Protein AF-A0A2T2WV44-F1 (afdb_monomer)

Mean predicted aligned error: 11.01 Å

InterPro domains:
  IPR012932 Vitamin K epoxide reductase [PF07884] (19-134)
  IPR012932 Vitamin K epoxide reductase [SM00756] (9-141)
  IPR038354 VKOR domain superfamily [G3DSA:1.20.1440.130] (3-146)

pLDDT: mean 72.86, std 13.15, range [37.91, 89.88]

Radius of gyration: 19.23 Å; Cα contacts (8 Å, |Δi|>4): 131; chains: 1; bounding box: 50×36×60 Å

Sequence (157 aa):
MARRDGGDARMKHRRRIQIGALVIATMIGLYLASMGGDHQVVGCPVSGLINCESVLSGPGSVTMGIPLALWGALWAATGLLLPGLLRRTWRVRIGWMWAVLGVGGLIWAWTHEILDGHVCLWCSVMQTLIIAAAVPSDIWCFRARRDPFGNTHPAGS

Nearest PDB structures (foldseek):
  6wv8-assembly1_A  TM=8.317E-01  e=3.447E-03  Pseudotevenvirus RB43
  6wvb-assembly1_A  TM=7.701E-01  e=4.449E-03  Pseudotevenvirus RB43
  3kp9-assembly1_A  TM=7.436E-01  e=8.154E-02  Synechococcus sp. JA-2-3B'a(2-13)
  2rld-assembly1_B  TM=4.601E-01  e=8.470E+00  Bacteroides thetaiotaomicron VPI-5482

Organism: NCBI:txid453960

Secondary structure (DSSP, 8-state):
-TTSHHHHHHHHHHHHHHHHHHHHHHHHHHHHHHHTTS----SS--SSSB-HHHHHHSTTSEETTEEHHHHHHHHHHHHHHHHHHS-HHHHHHHHHHHHHHHHHHHHHHHHHHHHHT-B-HHHHHHHHHHHHHHHHHHHHHHHHHH-TT--------

Solvent-accessible surface area (backbone atoms only — not comparable to full-atom values): 8893 Å² total; per-residue (Å²): 131,87,74,59,64,67,54,53,55,51,51,55,50,50,52,52,51,38,52,50,38,31,53,51,35,25,51,52,13,51,52,49,46,69,42,64,80,46,96,62,82,61,97,57,61,80,69,74,61,40,19,42,64,62,50,52,72,32,84,69,22,47,54,94,88,37,45,46,40,41,55,52,14,51,54,28,49,46,65,68,45,48,81,77,73,53,57,80,85,52,42,59,61,51,51,47,54,50,40,52,52,52,54,51,50,47,54,52,52,52,53,38,35,62,72,71,66,31,41,33,69,69,56,53,52,44,51,51,36,49,50,66,45,36,56,60,52,48,55,53,46,53,52,62,61,73,46,84,79,69,69,91,70,77,95,79,134

Structure (mmCIF, N/CA/C/O backbone):
data_AF-A0A2T2WV44-F1
#
_entry.id   AF-A0A2T2WV44-F1
#
loop_
_atom_site.group_PDB
_atom_site.id
_atom_site.type_symbol
_atom_site.label_atom_id
_atom_site.label_alt_id
_atom_site.label_comp_id
_atom_site.label_asym_id
_atom_site.label_entity_id
_atom_site.label_seq_id
_atom_site.pdbx_PDB_ins_code
_atom_site.Cartn_x
_atom_site.Cartn_y
_atom_site.Cartn_z
_atom_site.occupancy
_atom_site.B_iso_or_equiv
_atom_site.auth_seq_id
_atom_site.auth_comp_id
_atom_site.auth_asym_id
_atom_site.auth_atom_id
_atom_site.pdbx_PDB_model_num
ATOM 1 N N . MET A 1 1 ? -34.216 11.957 18.959 1.00 52.06 1 MET A N 1
ATOM 2 C CA . MET A 1 1 ? -33.419 10.719 19.142 1.00 52.06 1 MET A CA 1
ATOM 3 C C . MET A 1 1 ? -33.093 9.951 17.844 1.00 52.06 1 MET A C 1
ATOM 5 O O . MET A 1 1 ? -32.244 9.081 17.902 1.00 52.06 1 MET A O 1
ATOM 9 N N . ALA A 1 2 ? -33.599 10.319 16.655 1.00 51.84 2 ALA A N 1
ATOM 10 C CA . ALA A 1 2 ? -33.422 9.541 15.408 1.00 51.84 2 ALA A CA 1
ATOM 11 C C . ALA A 1 2 ? -32.133 9.789 14.567 1.00 51.84 2 ALA A C 1
ATOM 13 O O . ALA A 1 2 ? -32.038 9.310 13.443 1.00 51.84 2 ALA A O 1
ATOM 14 N N . ARG A 1 3 ? -31.133 10.549 15.053 1.00 55.53 3 ARG A N 1
ATOM 15 C CA . ARG A 1 3 ? -29.892 10.853 14.287 1.00 55.53 3 ARG A CA 1
ATOM 16 C C . ARG A 1 3 ? -28.660 10.017 14.670 1.00 55.53 3 ARG A C 1
ATOM 18 O O . ARG A 1 3 ? -27.652 10.115 13.975 1.00 55.53 3 ARG A O 1
ATOM 25 N N . ARG A 1 4 ? -28.699 9.228 15.753 1.00 56.88 4 ARG A N 1
ATOM 26 C CA . ARG A 1 4 ? -27.527 8.455 16.221 1.00 56.88 4 ARG A CA 1
ATOM 27 C C . ARG A 1 4 ? -27.329 7.135 15.462 1.00 56.88 4 ARG A C 1
ATOM 29 O O . ARG A 1 4 ? -26.187 6.807 15.153 1.00 56.88 4 ARG A O 1
ATOM 36 N N . ASP A 1 5 ? -28.404 6.458 15.060 1.00 55.41 5 ASP A N 1
ATOM 37 C CA . ASP A 1 5 ? -28.315 5.102 14.486 1.00 55.41 5 ASP A CA 1
ATOM 38 C C . ASP A 1 5 ? -27.688 5.065 13.082 1.00 55.41 5 ASP A C 1
ATOM 40 O O . ASP A 1 5 ? -26.903 4.172 12.759 1.00 55.41 5 ASP A O 1
ATOM 44 N N . GLY A 1 6 ? -27.938 6.089 12.258 1.00 57.84 6 GLY A N 1
ATOM 45 C CA . GLY A 1 6 ? -27.326 6.195 10.927 1.00 57.84 6 GLY A CA 1
ATOM 46 C C . GLY A 1 6 ? -25.808 6.424 10.963 1.00 57.84 6 GLY A C 1
ATOM 47 O O . GLY A 1 6 ? -25.089 6.005 10.053 1.00 57.84 6 GLY A O 1
ATOM 48 N N . GLY A 1 7 ? -25.297 7.060 12.023 1.00 58.69 7 GLY A N 1
ATOM 49 C CA . GLY A 1 7 ? -23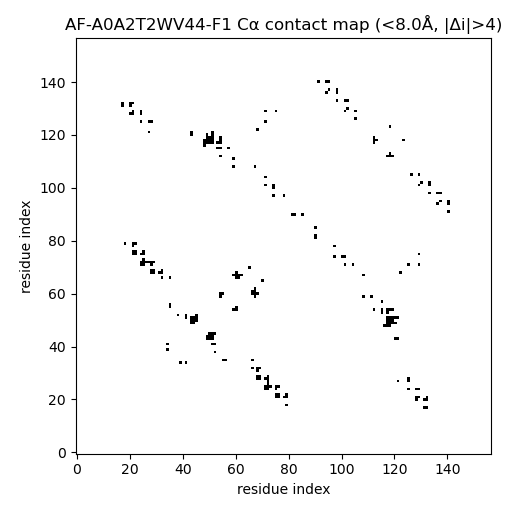.864 7.315 12.194 1.00 58.69 7 GLY A CA 1
ATOM 50 C C . GLY A 1 7 ? -23.077 6.053 12.544 1.00 58.69 7 GLY A C 1
ATOM 51 O O . GLY A 1 7 ? -21.981 5.841 12.018 1.00 58.69 7 GLY A O 1
ATOM 52 N N . ASP A 1 8 ? -23.657 5.192 13.378 1.00 60.88 8 ASP A N 1
ATOM 53 C CA . ASP A 1 8 ? -22.986 3.997 13.890 1.00 60.88 8 ASP A CA 1
ATOM 54 C C . ASP A 1 8 ? -22.917 2.882 12.828 1.00 60.88 8 ASP A C 1
ATOM 56 O O . ASP A 1 8 ? -21.867 2.270 12.602 1.00 60.88 8 ASP A O 1
ATOM 60 N N . ALA A 1 9 ? -23.991 2.711 12.047 1.00 62.84 9 ALA A N 1
ATOM 61 C CA . ALA A 1 9 ? -24.001 1.815 10.889 1.00 62.84 9 ALA A CA 1
ATOM 62 C C . ALA A 1 9 ? -22.971 2.235 9.822 1.00 62.84 9 ALA A C 1
ATOM 64 O O . ALA A 1 9 ? -22.239 1.391 9.293 1.00 62.84 9 ALA A O 1
ATOM 65 N N . ARG A 1 10 ? -22.845 3.543 9.552 1.00 66.56 10 ARG A N 1
ATOM 66 C CA . ARG A 1 10 ? -21.868 4.093 8.597 1.00 66.56 10 ARG A CA 1
ATOM 67 C C . ARG A 1 10 ? -20.428 3.886 9.070 1.00 66.56 10 ARG A C 1
ATOM 69 O O . ARG A 1 10 ? -19.579 3.515 8.263 1.00 66.56 10 ARG A O 1
ATOM 76 N N . MET A 1 11 ? -20.154 4.066 10.365 1.00 64.81 11 MET A N 1
ATOM 77 C CA . MET A 1 11 ? -18.842 3.797 10.976 1.00 64.81 11 MET A CA 1
ATOM 78 C C . MET A 1 11 ? -18.464 2.314 10.884 1.00 64.81 11 MET A C 1
ATOM 80 O O . MET A 1 11 ? -17.358 1.980 10.448 1.00 64.81 11 MET A O 1
ATOM 84 N N . LYS A 1 12 ? -19.394 1.412 11.222 1.00 70.81 12 LYS A N 1
ATOM 85 C CA . LYS A 1 12 ? -19.179 -0.041 11.149 1.00 70.81 12 LYS A CA 1
ATOM 86 C C . LYS A 1 12 ? -18.953 -0.514 9.711 1.00 70.81 12 LYS A C 1
ATOM 88 O O . LYS A 1 12 ? -18.070 -1.338 9.472 1.00 70.81 12 LYS A O 1
ATOM 93 N N . HIS A 1 13 ? -19.702 0.037 8.756 1.00 76.88 13 HIS A N 1
ATOM 94 C CA . HIS A 1 13 ? -19.543 -0.251 7.331 1.00 76.88 13 HIS A CA 1
ATOM 95 C C . HIS A 1 13 ? -18.186 0.237 6.803 1.00 76.88 13 HIS A C 1
ATOM 97 O O . HIS A 1 13 ? -17.459 -0.525 6.168 1.00 76.88 13 HIS A O 1
ATOM 103 N N . ARG A 1 14 ? -17.779 1.462 7.155 1.00 74.44 14 ARG A N 1
ATOM 104 C CA . ARG A 1 14 ? -16.482 2.027 6.750 1.00 74.44 14 ARG A CA 1
ATOM 105 C C . ARG A 1 14 ? -15.304 1.220 7.296 1.00 74.44 14 ARG A C 1
ATOM 107 O O . ARG A 1 14 ? -14.360 0.952 6.562 1.00 74.44 14 ARG A O 1
ATOM 114 N N . ARG A 1 15 ? -15.397 0.755 8.546 1.00 76.25 15 ARG A N 1
ATOM 115 C CA . ARG A 1 15 ? -14.383 -0.114 9.160 1.00 76.25 15 ARG A CA 1
ATOM 116 C C . ARG A 1 15 ? -14.273 -1.46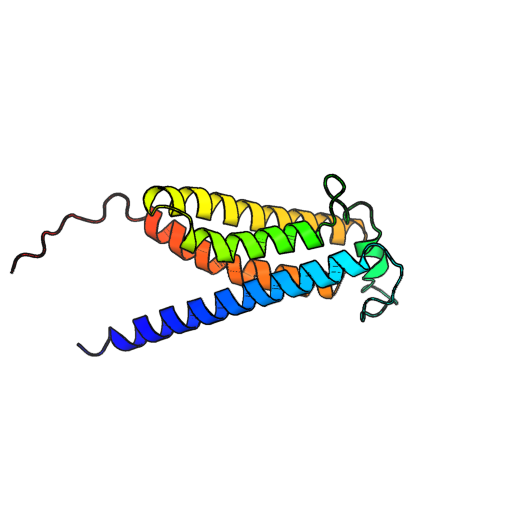9 8.455 1.00 76.25 15 ARG A C 1
ATOM 118 O O . ARG A 1 15 ? -13.167 -1.963 8.276 1.00 76.25 15 ARG A O 1
ATOM 125 N N . ARG A 1 16 ? -15.397 -2.063 8.034 1.00 81.25 16 ARG A N 1
ATOM 126 C CA . ARG A 1 16 ? -15.396 -3.311 7.247 1.00 81.25 16 ARG A CA 1
ATOM 127 C C . ARG A 1 16 ? -14.727 -3.121 5.887 1.00 81.25 16 ARG A C 1
ATOM 129 O O . ARG A 1 16 ? -13.897 -3.943 5.523 1.00 81.25 16 ARG A O 1
ATOM 136 N N . ILE A 1 17 ? -15.035 -2.024 5.191 1.00 82.62 17 ILE A N 1
ATOM 137 C CA . ILE A 1 17 ? -14.393 -1.686 3.912 1.00 82.62 17 ILE A CA 1
ATOM 138 C C . ILE A 1 17 ? -12.884 -1.511 4.095 1.00 82.62 17 ILE A C 1
ATOM 140 O O . ILE A 1 17 ? -12.118 -2.074 3.324 1.00 82.62 17 ILE A O 1
ATOM 144 N N . GLN A 1 18 ? -12.444 -0.792 5.133 1.00 81.56 18 GLN A N 1
ATOM 145 C CA . GLN A 1 18 ? -11.013 -0.618 5.402 1.00 81.56 18 GLN A CA 1
ATOM 146 C C . GLN A 1 18 ? -10.298 -1.942 5.676 1.00 81.56 18 GLN A C 1
ATOM 148 O O . GLN A 1 18 ? -9.227 -2.174 5.128 1.00 81.56 18 GLN A O 1
ATOM 153 N N . ILE A 1 19 ? -10.883 -2.816 6.502 1.00 82.75 19 ILE A N 1
ATOM 154 C CA . ILE A 1 19 ? -10.308 -4.142 6.769 1.00 82.75 19 ILE A CA 1
ATOM 155 C C . ILE A 1 19 ? -10.227 -4.946 5.468 1.00 82.75 19 ILE A C 1
ATOM 157 O O . ILE A 1 19 ? -9.187 -5.532 5.191 1.00 82.75 19 ILE A O 1
ATOM 161 N N . GLY A 1 20 ? -11.284 -4.925 4.651 1.00 85.88 20 GLY A N 1
ATOM 162 C CA . GLY A 1 20 ? -11.284 -5.567 3.337 1.00 85.88 20 GLY A CA 1
ATOM 163 C C . GLY A 1 20 ? -10.167 -5.042 2.432 1.00 85.88 20 GLY A C 1
ATOM 164 O O . GLY A 1 20 ? -9.416 -5.835 1.877 1.00 85.88 20 GLY A O 1
ATOM 165 N N . ALA A 1 21 ? -9.998 -3.721 2.345 1.00 85.25 21 ALA A N 1
ATOM 166 C CA . ALA A 1 21 ? -8.944 -3.095 1.548 1.00 85.25 21 ALA A CA 1
ATOM 167 C C . ALA A 1 21 ? -7.536 -3.491 2.019 1.00 85.25 21 ALA A C 1
ATOM 169 O O . ALA A 1 21 ? -6.687 -3.804 1.189 1.00 85.25 21 ALA A O 1
ATOM 170 N N . LEU A 1 22 ? -7.298 -3.533 3.335 1.00 84.81 22 LEU A N 1
ATOM 171 C CA . LEU A 1 22 ? -6.016 -3.963 3.901 1.00 84.81 22 LEU A CA 1
ATOM 172 C C . LEU A 1 22 ? -5.729 -5.439 3.608 1.00 84.81 22 LEU A C 1
ATOM 174 O O . LEU A 1 22 ? -4.618 -5.768 3.210 1.00 84.81 22 LEU A O 1
ATOM 178 N N . VAL A 1 23 ? -6.725 -6.320 3.747 1.00 87.88 23 VAL A N 1
ATOM 179 C CA . VAL A 1 23 ? -6.573 -7.748 3.419 1.00 87.88 23 VAL A CA 1
ATOM 180 C C . VAL A 1 23 ? -6.237 -7.932 1.940 1.00 87.88 23 VAL A C 1
ATOM 182 O O . VAL A 1 23 ? -5.311 -8.671 1.612 1.00 87.88 23 VAL A O 1
ATOM 185 N N . ILE A 1 24 ? -6.948 -7.233 1.052 1.00 87.94 24 ILE A N 1
ATOM 186 C CA . ILE A 1 24 ? -6.687 -7.284 -0.391 1.00 87.94 24 ILE A CA 1
ATOM 187 C C . ILE A 1 24 ? -5.280 -6.756 -0.698 1.00 87.94 24 ILE A C 1
ATOM 189 O O . ILE A 1 24 ? -4.547 -7.403 -1.439 1.00 87.94 24 ILE A O 1
ATOM 193 N N . ALA A 1 25 ? -4.869 -5.637 -0.094 1.00 85.50 25 ALA A N 1
ATOM 194 C CA . ALA A 1 25 ? -3.529 -5.084 -0.281 1.00 85.50 25 ALA A CA 1
ATOM 195 C C . ALA A 1 25 ? -2.437 -6.060 0.185 1.00 85.50 25 ALA A C 1
ATOM 197 O O . ALA A 1 25 ? -1.457 -6.279 -0.523 1.00 85.50 25 ALA A O 1
ATOM 198 N N . THR A 1 26 ? -2.617 -6.712 1.336 1.00 85.50 26 THR A N 1
ATOM 199 C CA . THR A 1 26 ? -1.687 -7.746 1.807 1.00 85.50 26 THR A CA 1
ATOM 200 C C . THR A 1 26 ? -1.598 -8.913 0.822 1.00 85.50 26 THR A C 1
ATOM 202 O O . THR A 1 26 ? -0.491 -9.325 0.482 1.00 85.50 26 THR A O 1
ATOM 205 N N . MET A 1 27 ? -2.733 -9.411 0.320 1.00 85.56 27 MET A N 1
ATOM 206 C CA . MET A 1 27 ? -2.761 -10.513 -0.652 1.00 85.56 27 MET A CA 1
ATOM 207 C C . MET A 1 27 ? -2.081 -10.144 -1.975 1.00 85.56 27 MET A C 1
ATOM 209 O O . MET A 1 27 ? -1.264 -10.916 -2.472 1.00 85.56 27 MET A O 1
ATOM 213 N N . ILE A 1 28 ? -2.364 -8.958 -2.524 1.00 82.88 28 ILE A N 1
ATOM 214 C CA . ILE A 1 28 ? -1.734 -8.482 -3.765 1.00 82.88 28 ILE A CA 1
ATOM 215 C C . ILE A 1 28 ? -0.227 -8.295 -3.567 1.00 82.88 28 ILE A C 1
ATOM 217 O O . ILE A 1 28 ? 0.555 -8.711 -4.415 1.00 82.88 28 ILE A O 1
ATOM 221 N N . GLY A 1 29 ? 0.201 -7.707 -2.449 1.00 81.88 29 GLY A N 1
ATOM 222 C CA . GLY A 1 29 ? 1.623 -7.508 -2.176 1.00 81.88 29 GLY A CA 1
ATOM 223 C C . GLY A 1 29 ? 2.391 -8.822 -2.023 1.00 81.88 29 GLY A C 1
ATOM 224 O O . GLY A 1 29 ? 3.481 -8.944 -2.571 1.00 81.88 29 GLY A O 1
ATOM 225 N N . LEU A 1 30 ? 1.805 -9.827 -1.362 1.00 82.31 30 LEU A N 1
ATOM 226 C CA . LEU A 1 30 ? 2.358 -11.188 -1.292 1.00 82.31 30 LEU A CA 1
ATOM 227 C C . LEU A 1 30 ? 2.440 -11.849 -2.674 1.00 82.31 30 LEU A C 1
ATOM 229 O O . LEU A 1 30 ? 3.464 -12.440 -3.009 1.00 82.31 30 LEU A O 1
ATOM 233 N N . TYR A 1 31 ? 1.387 -11.716 -3.483 1.00 81.94 31 TYR A N 1
ATOM 234 C CA . TYR A 1 31 ? 1.359 -12.237 -4.849 1.00 81.94 31 TYR A CA 1
ATOM 235 C C . TYR A 1 31 ? 2.479 -11.630 -5.707 1.00 81.94 31 TYR A C 1
ATOM 237 O O . TYR A 1 31 ? 3.291 -12.357 -6.277 1.00 81.94 31 TYR A O 1
ATOM 245 N N . LEU A 1 32 ? 2.593 -10.300 -5.731 1.00 76.12 32 LEU A N 1
ATOM 246 C CA . LEU A 1 32 ? 3.638 -9.603 -6.488 1.00 76.12 32 LEU A CA 1
ATOM 247 C C . LEU A 1 32 ? 5.042 -9.916 -5.962 1.00 76.12 32 LEU A C 1
ATOM 249 O O . LEU A 1 32 ? 5.971 -10.041 -6.750 1.00 76.12 32 LEU A O 1
ATOM 253 N N . ALA A 1 33 ? 5.200 -10.085 -4.650 1.00 76.44 33 ALA A N 1
ATOM 254 C CA . ALA A 1 33 ? 6.473 -10.472 -4.055 1.00 76.44 33 ALA A CA 1
ATOM 255 C C . ALA A 1 33 ? 6.940 -11.861 -4.495 1.00 76.44 33 ALA A C 1
ATOM 257 O O . ALA A 1 33 ? 8.128 -12.050 -4.732 1.00 76.44 33 ALA A O 1
ATOM 258 N N . SER A 1 34 ? 6.013 -12.817 -4.615 1.00 72.81 34 SER A N 1
ATOM 259 C CA . SER A 1 34 ? 6.332 -14.160 -5.112 1.00 72.81 34 SER A CA 1
ATOM 260 C C . SER A 1 34 ? 6.704 -14.168 -6.596 1.00 72.81 34 SER A C 1
ATOM 262 O O . SER A 1 34 ? 7.516 -14.983 -7.014 1.00 72.81 34 SER A O 1
ATOM 264 N N . MET A 1 35 ? 6.152 -13.229 -7.370 1.00 69.00 35 MET A N 1
ATOM 265 C CA . MET A 1 35 ? 6.380 -13.110 -8.813 1.00 69.00 35 MET A CA 1
ATOM 266 C C . MET A 1 35 ? 7.586 -12.229 -9.157 1.00 69.00 35 MET A C 1
ATOM 268 O O . MET A 1 35 ? 8.134 -12.360 -10.236 1.00 69.00 35 MET A O 1
ATOM 272 N N . GLY A 1 36 ? 8.039 -11.344 -8.265 1.00 59.09 36 GLY A N 1
ATOM 273 C CA . GLY A 1 36 ? 9.169 -10.442 -8.531 1.00 59.09 36 GLY A CA 1
ATOM 274 C C . GLY A 1 36 ? 10.534 -11.128 -8.696 1.00 59.09 36 GLY A C 1
ATOM 275 O O . GLY A 1 36 ? 11.513 -10.438 -8.957 1.00 59.09 36 GLY A O 1
ATOM 276 N N . GLY A 1 37 ? 10.614 -12.452 -8.512 1.00 56.75 37 GLY A N 1
ATOM 277 C CA . GLY A 1 37 ? 11.838 -13.245 -8.684 1.00 56.75 37 GLY A CA 1
ATOM 278 C C . GLY A 1 37 ? 11.900 -14.062 -9.977 1.00 56.75 37 GLY A C 1
ATOM 279 O O . GLY A 1 37 ? 12.996 -14.366 -10.436 1.00 56.75 37 GLY A O 1
ATOM 280 N N . ASP A 1 38 ? 10.755 -14.378 -10.581 1.00 52.53 38 ASP A N 1
ATOM 281 C CA . ASP A 1 38 ? 10.678 -15.134 -11.827 1.00 52.53 38 ASP A CA 1
ATOM 282 C C . ASP A 1 38 ? 9.997 -14.250 -12.871 1.00 52.53 38 ASP A C 1
ATOM 284 O O . ASP A 1 38 ? 8.952 -13.673 -12.596 1.00 52.53 38 ASP A O 1
ATOM 288 N N . HIS A 1 39 ? 10.544 -14.169 -14.087 1.00 52.38 39 HIS A N 1
ATOM 289 C CA . HIS A 1 39 ? 9.984 -13.456 -15.255 1.00 52.38 39 HIS A CA 1
ATOM 290 C C . HIS A 1 39 ? 8.633 -14.035 -15.748 1.00 52.38 39 HIS A C 1
ATOM 292 O O . HIS A 1 39 ? 8.324 -14.066 -16.938 1.00 52.38 39 HIS A O 1
ATOM 298 N N . GLN A 1 40 ? 7.831 -14.580 -14.838 1.00 52.44 40 GLN A N 1
ATOM 299 C CA . GLN A 1 40 ? 6.478 -15.036 -15.057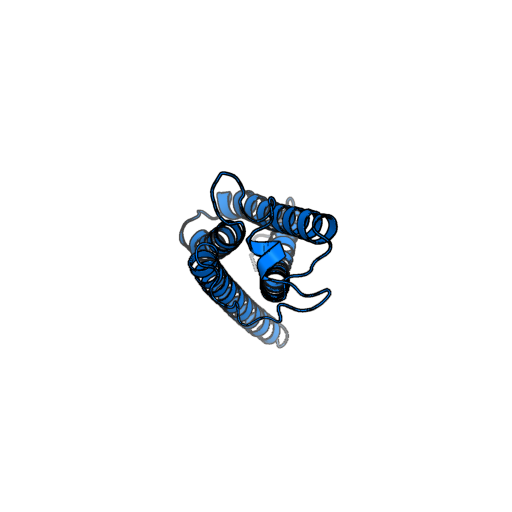 1.00 52.44 40 GLN A CA 1
ATOM 300 C C . GLN A 1 40 ? 5.634 -13.827 -15.429 1.00 52.44 40 GLN A C 1
ATOM 302 O O . GLN A 1 40 ? 5.645 -12.804 -14.744 1.00 52.44 40 GLN A O 1
ATOM 307 N N . VAL A 1 41 ? 4.894 -13.983 -16.524 1.00 52.28 41 VAL A N 1
ATOM 308 C CA . VAL A 1 41 ? 3.974 -13.003 -17.088 1.00 52.28 41 VAL A CA 1
ATOM 309 C C . VAL A 1 41 ? 3.023 -12.534 -15.987 1.00 52.28 41 VAL A C 1
ATOM 311 O O . VAL A 1 41 ? 1.987 -13.145 -15.718 1.00 52.28 41 VAL A O 1
ATOM 314 N N . VAL A 1 42 ? 3.385 -11.444 -15.311 1.00 58.84 42 VAL A N 1
ATOM 315 C CA . VAL A 1 42 ? 2.455 -10.657 -14.509 1.00 58.84 42 VAL A CA 1
ATOM 316 C C . VAL A 1 42 ? 1.279 -10.402 -15.435 1.00 58.84 42 VAL A C 1
ATOM 318 O O . VAL A 1 42 ? 1.503 -9.943 -16.547 1.00 58.84 42 VAL A O 1
ATOM 321 N N . GLY A 1 43 ? 0.057 -10.772 -15.033 1.00 61.28 43 GLY A N 1
ATOM 322 C CA . GLY A 1 43 ? -1.170 -10.632 -15.832 1.00 61.28 43 GLY A CA 1
ATOM 323 C C . GLY A 1 43 ? -1.497 -9.164 -16.123 1.00 61.28 43 GLY A C 1
ATOM 324 O O . GLY A 1 43 ? -2.444 -8.601 -15.586 1.00 61.28 43 GLY A O 1
ATOM 325 N N . CYS A 1 44 ? -0.633 -8.525 -16.891 1.00 67.62 44 CYS A N 1
ATOM 326 C CA . CYS A 1 44 ? -0.478 -7.113 -17.147 1.00 67.62 44 CYS A CA 1
ATOM 327 C C . CYS A 1 44 ? 0.194 -7.020 -18.527 1.00 67.62 44 CYS A C 1
ATOM 329 O O . CYS A 1 44 ? 1.109 -7.792 -18.816 1.00 67.62 44 CYS A O 1
ATOM 331 N N . PRO A 1 45 ? -0.270 -6.129 -19.409 1.00 63.16 45 PRO A N 1
ATOM 332 C CA . PRO A 1 45 ? 0.345 -5.960 -20.717 1.00 63.16 45 PRO A CA 1
ATOM 333 C C . PRO A 1 45 ? 1.821 -5.555 -20.572 1.00 63.16 45 PRO A C 1
ATOM 335 O O . PRO A 1 45 ? 2.168 -4.746 -19.716 1.00 63.16 45 PRO A O 1
ATOM 338 N N . VAL A 1 46 ? 2.676 -6.130 -21.420 1.00 64.25 46 VAL A N 1
ATOM 339 C CA . VAL A 1 46 ? 4.125 -5.846 -21.507 1.00 64.25 46 VAL A CA 1
ATOM 340 C C . VAL A 1 46 ? 4.462 -4.871 -22.643 1.00 64.25 46 VAL A C 1
ATOM 342 O O . VAL A 1 46 ? 5.620 -4.685 -23.002 1.00 64.25 46 VAL A O 1
ATOM 345 N N . SER A 1 47 ? 3.446 -4.262 -23.259 1.00 62.75 47 SER A N 1
ATOM 346 C CA . SER A 1 47 ? 3.594 -3.426 -24.449 1.00 62.75 47 SER A CA 1
ATOM 347 C C . SER A 1 47 ? 3.088 -2.004 -24.204 1.00 62.75 47 SER A C 1
ATOM 349 O O . SER A 1 47 ? 1.900 -1.807 -23.937 1.00 62.75 47 SER A O 1
ATOM 351 N N . GLY A 1 48 ? 3.967 -1.012 -24.377 1.00 71.38 48 GLY A N 1
ATOM 352 C CA . GLY A 1 48 ? 3.646 0.418 -24.302 1.00 71.38 48 GLY A CA 1
ATOM 353 C C . GLY A 1 48 ? 3.979 1.058 -22.950 1.00 71.38 48 GLY A C 1
ATOM 354 O O . GLY A 1 48 ? 4.892 0.624 -22.258 1.00 71.38 48 GLY A O 1
ATOM 355 N N . LEU A 1 49 ? 3.234 2.108 -22.580 1.00 77.56 49 LEU A N 1
ATOM 356 C CA . LEU A 1 49 ? 3.447 2.881 -21.343 1.00 77.56 49 LEU A CA 1
ATOM 357 C C . LEU A 1 49 ? 3.174 2.064 -20.064 1.00 77.56 49 LEU A C 1
ATOM 359 O O . LEU A 1 49 ? 3.681 2.384 -18.990 1.00 77.56 49 LEU A O 1
ATOM 363 N N . ILE A 1 50 ? 2.363 1.009 -20.179 1.00 80.69 50 ILE A N 1
ATOM 364 C CA . ILE A 1 50 ? 2.089 0.065 -19.097 1.00 80.69 50 ILE A CA 1
ATOM 365 C C . ILE A 1 50 ? 3.060 -1.100 -19.266 1.00 80.69 50 ILE A C 1
ATOM 367 O O . ILE A 1 50 ? 2.890 -1.908 -20.175 1.00 80.69 50 ILE A O 1
ATOM 371 N N . ASN A 1 51 ? 4.078 -1.165 -18.410 1.00 77.38 51 ASN A N 1
ATOM 372 C CA . ASN A 1 51 ? 5.043 -2.259 -18.400 1.00 77.38 51 ASN A CA 1
ATOM 373 C C . ASN A 1 51 ? 5.363 -2.645 -16.955 1.00 77.38 51 ASN A C 1
ATOM 375 O O . ASN A 1 51 ? 6.264 -2.104 -16.315 1.00 77.38 51 ASN A O 1
ATOM 379 N N . CYS A 1 52 ? 4.571 -3.584 -16.439 1.00 77.88 52 CYS A N 1
ATOM 380 C CA . CYS A 1 52 ? 4.725 -4.083 -15.081 1.00 77.88 52 CYS A CA 1
ATOM 381 C C . CYS A 1 52 ? 6.085 -4.778 -14.872 1.00 77.88 52 CYS A C 1
ATOM 383 O O . CYS A 1 52 ? 6.633 -4.678 -13.780 1.00 77.88 52 CYS A O 1
ATOM 385 N N . GLU A 1 53 ? 6.638 -5.437 -15.896 1.00 77.06 53 GLU A N 1
ATOM 386 C CA . GLU A 1 53 ? 7.936 -6.117 -15.807 1.00 77.06 53 GLU A CA 1
ATOM 387 C C . GLU A 1 53 ? 9.062 -5.106 -15.585 1.00 77.06 53 GLU A C 1
ATOM 389 O O . GLU A 1 53 ? 9.779 -5.219 -14.598 1.00 77.06 53 GLU A O 1
ATOM 394 N N . SER A 1 54 ? 9.136 -4.054 -16.408 1.00 75.00 54 SER A N 1
ATOM 395 C CA . SER A 1 54 ? 10.170 -3.017 -16.278 1.00 75.00 54 SER A CA 1
ATOM 396 C C . SER A 1 54 ? 10.148 -2.319 -14.915 1.00 75.00 54 SER A C 1
ATOM 398 O O . SER A 1 54 ? 11.204 -1.996 -14.378 1.00 75.00 54 SER A O 1
ATOM 400 N N . VAL A 1 55 ? 8.960 -2.083 -14.347 1.00 77.00 55 VAL A N 1
ATOM 401 C CA . VAL A 1 55 ? 8.811 -1.439 -13.029 1.00 77.00 55 VAL A CA 1
ATOM 402 C C . VAL A 1 55 ? 9.181 -2.401 -11.894 1.00 77.00 55 VAL A C 1
ATOM 404 O O . VAL A 1 55 ? 9.756 -1.977 -10.894 1.00 77.00 55 VAL A O 1
ATOM 407 N N . LEU A 1 56 ? 8.877 -3.698 -12.028 1.00 75.00 56 LEU A N 1
ATOM 408 C CA . LEU A 1 56 ? 9.202 -4.710 -11.014 1.00 75.00 56 LEU A CA 1
ATOM 409 C C . LEU A 1 56 ? 10.655 -5.196 -11.079 1.00 75.00 56 LEU A C 1
ATOM 411 O O . LEU A 1 56 ? 11.162 -5.648 -10.059 1.00 75.00 56 LEU A O 1
ATOM 415 N N . SER A 1 57 ? 11.322 -5.101 -12.228 1.00 74.88 57 SER A N 1
ATOM 416 C CA . SER A 1 57 ? 12.754 -5.394 -12.374 1.00 74.88 57 SER A CA 1
ATOM 417 C C . SER A 1 57 ? 13.633 -4.146 -12.253 1.00 74.88 57 SER A C 1
ATOM 419 O O . SER A 1 57 ? 14.859 -4.247 -12.262 1.00 74.88 57 SER A O 1
ATOM 421 N N . GLY A 1 58 ? 13.023 -2.959 -12.190 1.00 71.38 58 GLY A N 1
ATOM 422 C CA . GLY A 1 58 ? 13.719 -1.680 -12.125 1.00 71.38 58 GLY A CA 1
ATOM 423 C C . GLY A 1 58 ? 14.460 -1.469 -10.799 1.00 71.38 58 GLY A C 1
ATOM 424 O O . GLY A 1 58 ? 14.150 -2.113 -9.794 1.00 71.38 58 GLY A O 1
ATOM 425 N N . PRO A 1 59 ? 15.420 -0.533 -10.739 1.00 70.00 59 PRO A N 1
ATOM 426 C CA . PRO A 1 59 ? 16.218 -0.271 -9.536 1.00 70.00 59 PRO A CA 1
ATOM 427 C C . PRO A 1 59 ? 15.384 0.212 -8.336 1.00 70.00 59 PRO A C 1
ATOM 429 O O . PRO A 1 59 ? 15.814 0.066 -7.194 1.00 70.00 59 PRO A O 1
ATOM 432 N N . GLY A 1 60 ? 14.186 0.758 -8.572 1.00 68.81 60 GLY A N 1
ATOM 433 C CA . GLY A 1 60 ? 13.247 1.169 -7.520 1.00 68.81 60 GLY A CA 1
ATOM 434 C C . GLY A 1 60 ? 12.407 0.041 -6.917 1.00 68.81 60 GLY A C 1
ATOM 435 O O . GLY A 1 60 ? 11.759 0.241 -5.887 1.00 68.81 60 GLY A O 1
ATOM 436 N N . SER A 1 61 ? 12.407 -1.141 -7.538 1.00 71.00 61 SER A N 1
ATOM 437 C CA . SER A 1 61 ? 11.567 -2.274 -7.137 1.00 71.00 61 SER A CA 1
ATOM 438 C C . SER A 1 61 ? 12.022 -2.937 -5.838 1.00 71.00 61 SER A C 1
ATOM 440 O O . SER A 1 61 ? 11.206 -3.546 -5.144 1.00 71.00 61 SER A O 1
ATOM 442 N N . VAL A 1 62 ? 13.299 -2.788 -5.475 1.00 76.31 62 VAL A N 1
ATOM 443 C CA . VAL A 1 62 ? 13.905 -3.392 -4.288 1.00 76.31 62 VAL A CA 1
ATOM 444 C C . VAL A 1 62 ? 14.463 -2.294 -3.394 1.00 76.31 62 VAL A C 1
ATOM 446 O O . VAL A 1 62 ? 15.398 -1.582 -3.746 1.00 76.31 62 VAL A O 1
ATOM 449 N N . THR A 1 63 ? 13.919 -2.180 -2.187 1.00 74.75 63 THR A N 1
ATOM 450 C CA . THR A 1 63 ? 14.400 -1.256 -1.156 1.00 74.75 63 THR A CA 1
ATOM 451 C C . THR A 1 63 ? 14.945 -2.057 0.020 1.00 74.75 63 THR A C 1
ATOM 453 O O . THR A 1 63 ? 14.244 -2.874 0.614 1.00 74.75 63 THR A O 1
ATOM 456 N N . MET A 1 64 ? 16.224 -1.840 0.353 1.00 69.75 64 MET A N 1
ATOM 457 C CA . MET A 1 64 ? 16.956 -2.601 1.383 1.00 69.75 64 MET A CA 1
ATOM 458 C C . MET A 1 64 ? 16.992 -4.123 1.133 1.00 69.75 64 MET A C 1
ATOM 460 O O . MET A 1 64 ? 16.925 -4.912 2.070 1.00 69.75 64 MET A O 1
ATOM 464 N N . GLY A 1 65 ? 17.070 -4.549 -0.132 1.00 68.31 65 GLY A N 1
ATOM 465 C CA . GLY A 1 65 ? 17.060 -5.973 -0.495 1.00 68.31 65 GLY A CA 1
ATOM 466 C C . GLY A 1 65 ? 15.678 -6.634 -0.433 1.00 68.31 65 GLY A C 1
ATOM 467 O O . GLY A 1 65 ? 15.576 -7.836 -0.657 1.00 68.31 65 GLY A O 1
ATOM 468 N N . ILE A 1 66 ? 14.616 -5.868 -0.153 1.00 73.12 66 ILE A N 1
ATOM 469 C CA . ILE A 1 66 ? 13.238 -6.357 -0.072 1.00 73.12 66 ILE A CA 1
ATOM 470 C C . ILE A 1 66 ? 12.396 -5.704 -1.181 1.00 73.12 66 ILE A C 1
ATOM 472 O O . ILE A 1 66 ? 12.421 -4.477 -1.317 1.00 73.12 66 ILE A O 1
ATOM 476 N N . PRO A 1 67 ? 11.613 -6.483 -1.949 1.00 78.25 67 PRO A N 1
ATOM 477 C CA . PRO A 1 67 ? 10.637 -5.951 -2.890 1.00 78.25 67 PRO A CA 1
ATOM 478 C C . PRO A 1 67 ? 9.719 -4.895 -2.263 1.00 78.25 67 PRO A C 1
ATOM 480 O O . PRO A 1 67 ? 9.130 -5.108 -1.200 1.00 78.25 67 PRO A O 1
ATOM 483 N N . LEU A 1 68 ? 9.515 -3.775 -2.952 1.00 79.62 68 LEU A N 1
ATOM 484 C CA . LEU A 1 68 ? 8.629 -2.692 -2.519 1.00 79.62 68 LEU A CA 1
ATOM 485 C C . LEU A 1 68 ? 7.183 -3.189 -2.306 1.00 79.62 68 LEU A C 1
ATOM 487 O O . LEU A 1 68 ? 6.471 -2.720 -1.417 1.00 79.62 68 LEU A O 1
ATOM 491 N N . ALA A 1 69 ? 6.768 -4.214 -3.059 1.00 78.62 69 ALA A N 1
ATOM 492 C CA . ALA A 1 69 ? 5.491 -4.900 -2.869 1.00 78.62 69 ALA A CA 1
ATOM 493 C C . ALA A 1 69 ? 5.356 -5.556 -1.479 1.00 78.62 69 ALA A C 1
ATOM 495 O O . ALA A 1 69 ? 4.283 -5.490 -0.873 1.00 78.62 69 ALA A O 1
ATOM 496 N N . LEU A 1 70 ? 6.440 -6.130 -0.937 1.00 80.69 70 LEU A N 1
ATOM 497 C CA . LEU A 1 70 ? 6.458 -6.661 0.431 1.00 80.69 70 LEU A CA 1
ATOM 498 C C . LEU A 1 70 ? 6.391 -5.543 1.461 1.00 80.69 70 LEU A C 1
ATOM 500 O O . LEU A 1 70 ? 5.683 -5.692 2.453 1.00 80.69 70 LEU A O 1
ATOM 504 N N . TRP A 1 71 ? 7.065 -4.417 1.227 1.00 83.62 71 TRP A N 1
ATOM 505 C CA . TRP A 1 71 ? 6.941 -3.248 2.100 1.00 83.62 71 TRP A CA 1
ATOM 506 C C . TRP A 1 71 ? 5.486 -2.779 2.211 1.00 83.62 71 TRP A C 1
ATOM 508 O O . TRP A 1 71 ? 4.983 -2.584 3.322 1.00 83.62 71 TRP A O 1
ATOM 518 N N . GLY A 1 72 ? 4.775 -2.695 1.083 1.00 83.19 72 GLY A N 1
ATOM 519 C CA . GLY A 1 72 ? 3.339 -2.404 1.061 1.00 83.19 72 GLY A CA 1
ATOM 520 C C . GLY A 1 72 ? 2.495 -3.468 1.777 1.00 83.19 72 GLY A C 1
ATOM 521 O O . GLY A 1 72 ? 1.593 -3.128 2.547 1.00 83.19 72 GLY A O 1
ATOM 522 N N . ALA A 1 73 ? 2.812 -4.754 1.593 1.00 83.81 73 ALA A N 1
ATOM 523 C CA . ALA A 1 73 ? 2.117 -5.853 2.266 1.00 83.81 73 ALA A CA 1
ATOM 524 C C . ALA A 1 73 ? 2.308 -5.824 3.791 1.00 83.81 73 ALA A C 1
ATOM 526 O O . ALA A 1 73 ? 1.337 -5.982 4.534 1.00 83.81 73 ALA A O 1
ATOM 527 N N . LEU A 1 74 ? 3.538 -5.590 4.258 1.00 87.44 74 LEU A N 1
ATOM 528 C CA . LEU A 1 74 ? 3.88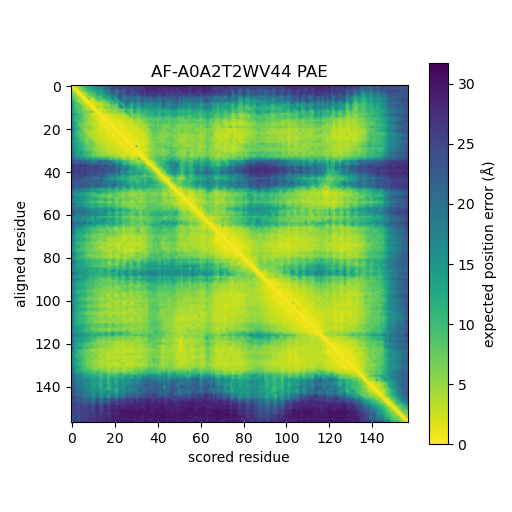5 -5.448 5.674 1.00 87.44 74 LEU A CA 1
ATOM 529 C C . LEU A 1 74 ? 3.182 -4.240 6.286 1.00 87.44 74 LEU A C 1
ATOM 531 O O . LEU A 1 74 ? 2.625 -4.328 7.384 1.00 87.44 74 LEU A O 1
ATOM 535 N N . TRP A 1 75 ? 3.144 -3.122 5.566 1.00 87.56 75 TRP A N 1
ATOM 536 C CA . TRP A 1 75 ? 2.386 -1.953 5.988 1.00 87.56 75 TRP A CA 1
ATOM 537 C C . TRP A 1 75 ? 0.893 -2.281 6.153 1.00 87.56 75 TRP A C 1
ATOM 539 O O . TRP A 1 75 ? 0.308 -2.004 7.203 1.00 87.56 75 TRP A O 1
ATOM 549 N N . ALA A 1 76 ? 0.285 -2.969 5.186 1.00 85.38 76 ALA A N 1
ATOM 550 C CA . ALA A 1 76 ? -1.119 -3.364 5.272 1.00 85.38 76 ALA A CA 1
ATOM 551 C C . ALA A 1 76 ? -1.387 -4.368 6.415 1.00 85.38 76 ALA A C 1
ATOM 553 O O . ALA A 1 76 ? -2.337 -4.203 7.188 1.00 85.38 76 ALA A O 1
ATOM 554 N N . ALA A 1 77 ? -0.511 -5.362 6.585 1.00 86.00 77 ALA A N 1
ATOM 555 C CA . ALA A 1 77 ? -0.614 -6.381 7.628 1.00 86.00 77 ALA A CA 1
ATOM 556 C C . ALA A 1 77 ? -0.471 -5.779 9.034 1.00 86.00 77 ALA A C 1
ATOM 558 O O . ALA A 1 77 ? -1.253 -6.086 9.937 1.00 86.00 77 ALA A O 1
ATOM 559 N N . THR A 1 78 ? 0.481 -4.864 9.223 1.00 85.31 78 THR A N 1
ATOM 560 C CA . THR A 1 78 ? 0.625 -4.138 10.491 1.00 85.31 78 THR A CA 1
ATOM 561 C C . THR A 1 78 ? -0.629 -3.313 10.790 1.00 85.31 78 THR A C 1
ATOM 563 O O . THR A 1 78 ? -1.109 -3.351 11.923 1.00 85.31 78 THR A O 1
ATOM 566 N N . GLY A 1 79 ? -1.253 -2.681 9.790 1.00 79.25 79 GLY A N 1
ATOM 567 C CA . GLY A 1 79 ? -2.533 -1.976 9.943 1.00 79.25 79 GLY A CA 1
ATOM 568 C C . GLY A 1 79 ? -3.685 -2.851 10.461 1.00 79.25 79 GLY A C 1
ATOM 569 O O . GLY A 1 79 ? -4.529 -2.372 11.224 1.00 79.25 79 GLY A O 1
ATOM 570 N N . LEU A 1 80 ? -3.699 -4.144 10.116 1.00 80.69 80 LEU A N 1
ATOM 571 C CA . LEU A 1 80 ? -4.673 -5.118 10.631 1.00 80.69 80 LEU A CA 1
ATOM 572 C C . LEU A 1 80 ? -4.401 -5.505 12.094 1.00 80.69 80 LEU A C 1
ATOM 574 O O . LEU A 1 80 ? -5.341 -5.659 12.877 1.00 80.69 80 LEU A O 1
ATOM 578 N N . LEU A 1 81 ? -3.128 -5.634 12.475 1.00 81.25 81 LEU A N 1
ATOM 579 C CA . LEU A 1 81 ? -2.704 -6.138 13.789 1.00 81.25 81 LEU A CA 1
ATOM 580 C C . LEU A 1 81 ? -2.612 -5.044 14.868 1.00 81.25 81 LEU A C 1
ATOM 582 O O . LEU A 1 81 ? -2.962 -5.283 16.029 1.00 81.25 81 LEU A O 1
ATOM 586 N N . LEU A 1 82 ? -2.201 -3.826 14.499 1.00 76.94 82 LEU A N 1
ATOM 587 C CA . LEU A 1 82 ? -2.063 -2.667 15.394 1.00 76.94 82 LEU A CA 1
ATOM 588 C C . LEU A 1 82 ? -3.281 -2.427 16.312 1.00 76.94 82 LEU A C 1
ATOM 590 O O . LEU A 1 82 ? -3.088 -2.222 17.517 1.00 76.94 82 LEU A O 1
ATOM 594 N N . PRO A 1 83 ? -4.537 -2.443 15.817 1.00 69.69 83 PRO A N 1
ATOM 595 C CA . PRO A 1 83 ? -5.699 -2.204 16.664 1.00 69.69 83 PRO A CA 1
ATOM 596 C C . PRO A 1 83 ? -6.015 -3.354 17.635 1.00 69.69 83 PRO A C 1
ATOM 598 O O . PRO A 1 83 ? -6.797 -3.139 18.562 1.00 69.69 83 PRO A O 1
ATOM 601 N N . GLY A 1 84 ? -5.443 -4.545 17.469 1.00 70.00 84 GLY A N 1
ATOM 602 C CA . GLY A 1 84 ? -5.531 -5.619 18.464 1.00 70.00 84 GLY A CA 1
ATOM 603 C C . GLY A 1 84 ? -4.454 -5.503 19.544 1.00 70.00 84 GLY A C 1
ATOM 604 O O . GLY A 1 84 ? -4.729 -5.737 20.717 1.00 70.00 84 GLY A O 1
ATOM 605 N N . LEU A 1 85 ? -3.249 -5.075 19.156 1.00 73.19 85 LEU A N 1
ATOM 606 C CA . LEU A 1 85 ? -2.044 -5.211 19.978 1.00 73.19 85 LEU A CA 1
ATOM 607 C C . LEU A 1 85 ? -1.717 -3.988 20.856 1.00 73.19 85 LEU A C 1
ATOM 609 O O . LEU A 1 85 ? -1.127 -4.129 21.925 1.00 73.19 85 LEU A O 1
ATOM 613 N N . LEU A 1 86 ? -2.081 -2.771 20.433 1.00 70.19 86 LEU A N 1
ATOM 614 C CA . LEU A 1 86 ? -1.627 -1.547 21.111 1.00 70.19 86 LEU A CA 1
ATOM 615 C C . LEU A 1 86 ? -2.573 -1.053 22.210 1.00 70.19 86 LEU A C 1
ATOM 617 O O . LEU A 1 86 ? -3.791 -0.967 22.034 1.00 70.19 86 LEU A O 1
ATOM 621 N N . ARG A 1 87 ? -2.002 -0.564 23.316 1.00 70.44 87 ARG A N 1
ATOM 622 C CA . ARG A 1 87 ? -2.743 0.209 24.328 1.00 70.44 87 ARG A CA 1
ATOM 623 C C . ARG A 1 87 ? -3.220 1.552 23.757 1.00 70.44 87 ARG A C 1
ATOM 625 O O . ARG A 1 87 ? -2.546 2.157 22.924 1.00 70.44 87 ARG A O 1
ATOM 632 N N . ARG A 1 88 ? -4.373 2.045 24.234 1.00 67.31 88 ARG A N 1
ATOM 633 C CA . ARG A 1 88 ? -5.056 3.258 23.727 1.00 67.31 88 ARG A CA 1
ATOM 634 C C . ARG A 1 88 ? -4.138 4.488 23.644 1.00 67.31 88 ARG A C 1
ATOM 636 O O . ARG A 1 88 ? -4.198 5.210 22.658 1.00 67.31 88 ARG A O 1
ATOM 643 N N . THR A 1 89 ? -3.238 4.658 24.612 1.00 69.38 89 THR A N 1
ATOM 644 C CA . THR A 1 89 ? -2.267 5.766 24.683 1.00 69.38 89 THR A CA 1
ATOM 645 C C . THR A 1 89 ? -1.255 5.771 23.532 1.00 69.38 89 THR A C 1
ATOM 647 O O . THR A 1 89 ? -0.881 6.830 23.041 1.00 69.38 89 THR A O 1
ATOM 650 N N . TRP A 1 90 ? -0.832 4.596 23.059 1.00 72.62 90 TRP A N 1
ATOM 651 C CA . TRP A 1 90 ? 0.188 4.472 22.009 1.00 72.62 90 TRP A CA 1
ATOM 652 C C . TRP A 1 90 ? -0.410 4.423 20.600 1.00 72.62 90 TRP A C 1
ATOM 654 O O . TRP A 1 90 ? 0.284 4.720 19.630 1.00 72.62 90 TRP A O 1
ATOM 664 N N . ARG A 1 91 ? -1.710 4.118 20.478 1.00 70.00 91 ARG A N 1
ATOM 665 C CA . ARG A 1 91 ? -2.409 4.023 19.184 1.00 70.00 91 ARG A CA 1
ATOM 666 C C . ARG A 1 91 ? -2.342 5.300 18.362 1.00 70.00 91 ARG A C 1
ATOM 668 O O . ARG A 1 91 ? -2.199 5.206 17.153 1.00 70.00 91 ARG A O 1
ATOM 675 N N . VAL A 1 92 ? -2.435 6.472 18.989 1.00 70.88 92 VAL A N 1
ATOM 676 C CA . VAL A 1 92 ? -2.446 7.748 18.250 1.00 70.88 92 VAL A CA 1
ATOM 677 C C . VAL A 1 92 ? -1.059 8.075 17.694 1.00 70.88 92 VAL A C 1
ATOM 679 O O . VAL A 1 92 ? -0.936 8.470 16.537 1.00 70.88 92 VAL A O 1
ATOM 682 N N . ARG A 1 93 ? -0.001 7.878 18.495 1.00 76.75 93 ARG A N 1
ATOM 683 C CA . ARG A 1 93 ? 1.388 8.099 18.058 1.00 76.75 93 ARG A C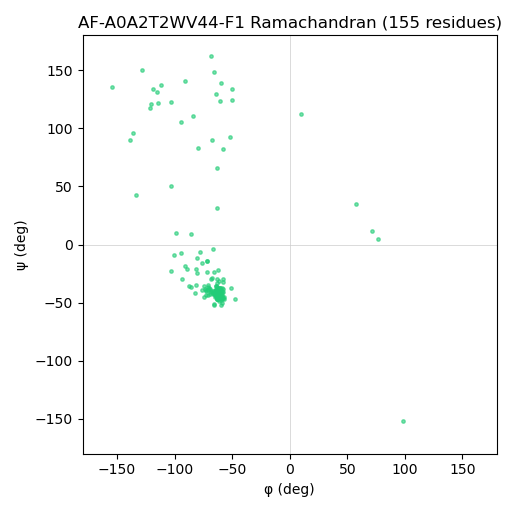A 1
ATOM 684 C C . ARG A 1 93 ? 1.788 7.112 16.965 1.00 76.75 93 ARG A C 1
ATOM 686 O O . ARG A 1 93 ? 2.236 7.538 15.907 1.00 76.75 93 ARG A O 1
ATOM 693 N N . ILE A 1 94 ? 1.579 5.819 17.209 1.00 79.50 94 ILE A N 1
ATOM 694 C CA . ILE A 1 94 ? 1.981 4.767 16.270 1.00 79.50 94 ILE A CA 1
ATOM 695 C C . ILE A 1 94 ? 1.092 4.785 15.021 1.00 79.50 94 ILE A C 1
ATOM 697 O O . ILE A 1 94 ? 1.605 4.614 13.925 1.00 79.50 94 ILE A O 1
ATOM 701 N N . GLY A 1 95 ? -0.207 5.071 15.151 1.00 77.75 95 GLY A N 1
ATOM 702 C CA . GLY A 1 95 ? -1.107 5.218 14.003 1.00 77.75 95 GLY A CA 1
ATOM 703 C C . GLY A 1 95 ? -0.693 6.355 13.068 1.00 77.75 95 GLY A C 1
ATOM 704 O O . GLY A 1 95 ? -0.759 6.197 11.855 1.00 77.75 95 GLY A O 1
ATOM 705 N N . TRP A 1 96 ? -0.191 7.466 13.613 1.00 76.88 96 TRP A N 1
ATOM 706 C CA . TRP A 1 96 ? 0.347 8.552 12.793 1.00 76.88 96 TRP A CA 1
ATOM 707 C C . TRP A 1 96 ? 1.667 8.186 12.119 1.00 76.88 96 TRP A C 1
ATOM 709 O O . TRP A 1 96 ? 1.824 8.445 10.934 1.00 76.88 96 TRP A O 1
ATOM 719 N N . MET A 1 97 ? 2.595 7.543 12.837 1.00 83.19 97 MET A N 1
ATOM 720 C CA . MET A 1 97 ? 3.828 7.038 12.217 1.00 83.19 97 MET A CA 1
ATOM 721 C C . MET A 1 97 ? 3.513 6.043 11.097 1.00 83.19 97 MET A C 1
ATOM 723 O O . MET A 1 97 ? 4.105 6.115 10.029 1.00 83.19 97 MET A O 1
ATOM 727 N N . TRP A 1 98 ? 2.543 5.157 11.321 1.00 84.50 98 TRP A N 1
ATOM 728 C CA . TRP A 1 98 ? 2.075 4.201 10.326 1.00 84.50 98 TRP A CA 1
ATOM 729 C C . TRP A 1 98 ? 1.515 4.907 9.088 1.00 84.50 98 TRP A C 1
ATOM 731 O O . TRP A 1 98 ? 1.909 4.579 7.975 1.00 84.50 98 TRP A O 1
ATOM 741 N N . ALA A 1 99 ? 0.675 5.929 9.254 1.00 81.88 99 ALA A N 1
ATOM 742 C CA . ALA A 1 99 ? 0.157 6.688 8.121 1.00 81.88 99 ALA A CA 1
ATOM 743 C C . ALA A 1 99 ? 1.250 7.458 7.359 1.00 81.88 99 ALA A C 1
ATOM 745 O O . ALA A 1 99 ? 1.293 7.399 6.132 1.00 81.88 99 ALA A O 1
ATOM 746 N N . VAL A 1 100 ? 2.184 8.099 8.072 1.00 85.25 100 VAL A N 1
ATOM 747 C CA . VAL A 1 100 ? 3.344 8.776 7.465 1.00 85.25 100 VAL A CA 1
ATOM 748 C C . VAL A 1 100 ? 4.197 7.794 6.662 1.00 85.25 100 VAL A C 1
ATOM 750 O O . VAL A 1 100 ? 4.605 8.123 5.553 1.00 85.25 100 VAL A O 1
ATOM 753 N N . LEU A 1 101 ? 4.422 6.579 7.174 1.00 87.25 101 LEU A N 1
ATOM 754 C CA . LEU A 1 101 ? 5.132 5.528 6.438 1.00 87.25 101 LEU A CA 1
ATOM 755 C C . LEU A 1 101 ? 4.380 5.106 5.170 1.00 87.25 101 LEU A C 1
ATOM 757 O O . LEU A 1 101 ? 5.007 4.920 4.131 1.00 87.25 101 LEU A O 1
ATOM 761 N N . GLY A 1 102 ? 3.050 5.003 5.230 1.00 85.56 102 GLY A N 1
ATOM 762 C CA . GLY A 1 102 ? 2.224 4.684 4.063 1.00 85.56 102 GLY A CA 1
ATOM 763 C C . GLY A 1 102 ? 2.310 5.760 2.982 1.00 85.56 102 GLY A C 1
ATOM 764 O O . GLY A 1 102 ? 2.558 5.452 1.820 1.00 85.56 102 GLY A O 1
ATOM 765 N N . VAL A 1 103 ? 2.181 7.033 3.368 1.00 86.94 103 VAL A N 1
ATOM 766 C CA . VAL A 1 103 ? 2.309 8.174 2.446 1.00 86.94 103 VAL A CA 1
ATOM 767 C C . VAL A 1 103 ? 3.730 8.292 1.892 1.00 86.94 103 VAL A C 1
ATOM 769 O O . VAL A 1 103 ? 3.899 8.515 0.697 1.00 86.94 103 VAL A O 1
ATOM 772 N N . GLY A 1 104 ? 4.754 8.093 2.724 1.00 88.81 104 GLY A N 1
ATOM 773 C CA . GLY A 1 104 ? 6.148 8.074 2.281 1.00 88.81 104 GLY A CA 1
ATOM 774 C C . GLY A 1 104 ? 6.413 6.974 1.249 1.00 88.81 104 GLY A C 1
ATOM 775 O O . GLY A 1 104 ? 7.048 7.236 0.231 1.00 88.81 104 GLY A O 1
ATOM 776 N N . GLY A 1 105 ? 5.856 5.777 1.462 1.00 86.12 105 GLY A N 1
ATOM 777 C CA . GLY A 1 105 ? 5.933 4.673 0.504 1.00 86.12 105 GLY A CA 1
ATOM 778 C C . GLY A 1 105 ? 5.252 4.980 -0.834 1.00 86.12 105 GLY A C 1
ATOM 779 O O . GLY A 1 105 ? 5.797 4.637 -1.878 1.00 86.12 105 GLY A O 1
ATOM 780 N N . LEU A 1 106 ? 4.109 5.679 -0.823 1.00 88.25 106 LEU A N 1
ATOM 781 C CA . LEU A 1 106 ? 3.439 6.137 -2.050 1.00 88.25 106 LEU A CA 1
ATOM 782 C C . LEU A 1 106 ? 4.300 7.127 -2.838 1.00 88.25 106 LEU A C 1
ATOM 784 O O . LEU A 1 106 ? 4.465 6.978 -4.043 1.00 88.25 106 LEU A O 1
ATOM 788 N N . ILE A 1 107 ? 4.869 8.122 -2.154 1.00 89.88 107 ILE A N 1
ATOM 789 C CA . ILE A 1 107 ? 5.737 9.122 -2.789 1.00 89.88 107 ILE A CA 1
ATOM 790 C C . ILE A 1 107 ? 6.966 8.441 -3.399 1.00 89.88 107 ILE A C 1
ATOM 792 O O . ILE A 1 107 ? 7.357 8.769 -4.519 1.00 89.88 107 ILE A O 1
ATOM 796 N N . TRP A 1 108 ? 7.548 7.474 -2.686 1.00 86.38 108 TRP A N 1
ATOM 797 C CA . TRP A 1 108 ? 8.675 6.687 -3.181 1.00 86.38 108 TRP A CA 1
ATOM 798 C C . TRP A 1 108 ? 8.313 5.898 -4.444 1.00 86.38 108 TRP A C 1
ATOM 800 O O . TRP A 1 108 ? 9.030 5.980 -5.441 1.00 86.38 108 TRP A O 1
ATOM 810 N N . ALA A 1 109 ? 7.179 5.190 -4.424 1.00 84.75 109 ALA A N 1
ATOM 811 C CA . ALA A 1 109 ? 6.688 4.426 -5.568 1.00 84.75 109 ALA A CA 1
ATOM 812 C C . ALA A 1 109 ? 6.463 5.324 -6.794 1.00 84.75 109 ALA A C 1
ATOM 814 O O . ALA A 1 109 ? 7.013 5.044 -7.856 1.00 84.75 109 ALA A O 1
ATOM 815 N N . TRP A 1 110 ? 5.752 6.445 -6.635 1.00 87.56 110 TRP A N 1
ATOM 816 C CA . TRP A 1 110 ? 5.530 7.396 -7.728 1.00 87.56 110 TRP A CA 1
ATOM 817 C C . TRP A 1 110 ? 6.819 7.996 -8.272 1.00 87.56 110 TRP A C 1
ATOM 819 O O . TRP A 1 110 ? 6.951 8.157 -9.481 1.00 87.56 110 TRP A O 1
ATOM 829 N N . THR A 1 111 ? 7.773 8.326 -7.400 1.00 88.19 111 THR A N 1
ATOM 830 C CA . THR A 1 111 ? 9.061 8.878 -7.838 1.00 88.19 111 THR A CA 1
ATOM 831 C C . THR A 1 111 ? 9.765 7.899 -8.772 1.00 88.19 111 THR A C 1
ATOM 833 O O . THR A 1 111 ? 10.235 8.306 -9.831 1.00 88.19 111 THR A O 1
ATOM 836 N N . HIS A 1 112 ? 9.782 6.609 -8.433 1.00 83.94 112 HIS A N 1
ATOM 837 C CA . HIS A 1 112 ? 10.395 5.592 -9.284 1.00 83.94 112 HIS A CA 1
ATOM 838 C C . HIS A 1 112 ? 9.588 5.287 -10.550 1.00 83.94 112 HIS A C 1
ATOM 840 O O . HIS A 1 112 ? 10.191 5.205 -11.612 1.00 83.94 112 HIS A O 1
ATOM 846 N N . GLU A 1 113 ? 8.253 5.226 -10.491 1.00 83.62 113 GLU A N 1
ATOM 847 C CA . GLU A 1 113 ? 7.419 5.062 -11.698 1.00 83.62 113 GLU A CA 1
ATOM 848 C C . GLU A 1 113 ? 7.649 6.205 -12.708 1.00 83.62 113 GLU A C 1
ATOM 850 O O . GLU A 1 113 ? 7.748 5.972 -13.913 1.00 83.62 113 GLU A O 1
ATOM 855 N N . ILE A 1 114 ? 7.797 7.446 -12.226 1.00 85.12 114 ILE A N 1
ATOM 856 C CA . ILE A 1 114 ? 8.089 8.610 -13.076 1.00 85.12 114 ILE A CA 1
ATOM 857 C C . ILE A 1 114 ? 9.512 8.542 -13.650 1.00 85.12 114 ILE A C 1
ATOM 859 O O . ILE A 1 114 ? 9.705 8.878 -14.817 1.00 85.12 114 ILE A O 1
ATOM 863 N N . LEU A 1 115 ? 10.500 8.118 -12.853 1.00 85.12 115 LEU A N 1
ATOM 864 C CA . LEU A 1 115 ? 11.894 7.995 -13.297 1.00 85.12 115 LEU A CA 1
ATOM 865 C C . LEU A 1 115 ? 12.088 6.869 -14.321 1.00 85.12 115 LEU A C 1
ATOM 867 O O . LEU A 1 115 ? 12.822 7.058 -15.288 1.00 85.12 115 LEU A O 1
ATOM 871 N N . ASP A 1 116 ? 11.418 5.733 -14.129 1.00 81.62 116 ASP A N 1
ATOM 872 C CA . ASP A 1 116 ? 11.475 4.589 -15.044 1.00 81.62 116 ASP A CA 1
ATOM 873 C C . ASP A 1 116 ? 10.641 4.832 -16.318 1.00 81.62 116 ASP A C 1
ATOM 875 O O . ASP A 1 116 ? 10.812 4.130 -17.317 1.00 81.62 116 ASP A O 1
ATOM 879 N N . GLY A 1 117 ? 9.740 5.824 -16.312 1.00 81.31 117 GLY A N 1
ATOM 880 C CA . GLY A 1 117 ? 8.918 6.212 -17.464 1.00 81.31 117 GLY A CA 1
ATOM 881 C C . GLY A 1 117 ? 7.823 5.204 -17.831 1.00 81.31 117 GLY A C 1
ATOM 882 O O . GLY A 1 117 ? 7.214 5.318 -18.895 1.00 81.31 117 GLY A O 1
ATOM 883 N N . HIS A 1 118 ? 7.567 4.227 -16.960 1.00 83.12 118 HIS A N 1
ATOM 884 C CA . HIS A 1 118 ? 6.586 3.163 -17.149 1.00 83.12 118 HIS A CA 1
ATOM 885 C C . HIS A 1 118 ? 5.654 3.083 -15.941 1.00 83.12 118 HIS A C 1
ATOM 887 O O . HIS A 1 118 ? 6.044 3.361 -14.809 1.00 83.12 118 HIS A O 1
ATOM 893 N N . VAL A 1 119 ? 4.413 2.660 -16.177 1.00 82.44 119 VAL A N 1
ATOM 894 C CA . VAL A 1 119 ? 3.401 2.512 -15.125 1.00 82.44 119 VAL A CA 1
ATOM 895 C C . VAL A 1 119 ? 3.072 1.040 -14.916 1.00 82.44 119 VAL A C 1
ATOM 897 O O . VAL A 1 119 ? 2.866 0.290 -15.873 1.00 82.44 119 VAL A O 1
ATOM 900 N N . CYS A 1 120 ? 2.962 0.625 -13.655 1.00 83.69 120 CYS A N 1
ATOM 901 C CA . CYS A 1 120 ? 2.504 -0.710 -13.302 1.00 83.69 120 CYS A CA 1
ATOM 902 C C . CYS A 1 120 ? 1.051 -0.662 -12.811 1.00 83.69 120 CYS A C 1
ATOM 904 O O . CYS A 1 120 ? 0.710 0.025 -11.843 1.00 83.69 120 CYS A O 1
ATOM 906 N N . LEU A 1 121 ? 0.169 -1.420 -13.471 1.00 83.88 121 LEU A N 1
ATOM 907 C CA . LEU A 1 121 ? -1.254 -1.459 -13.124 1.00 83.88 121 LEU A CA 1
ATOM 908 C C . LEU A 1 121 ? -1.473 -2.059 -11.727 1.00 83.88 121 LEU A C 1
ATOM 910 O O . LEU A 1 121 ? -2.265 -1.548 -10.938 1.00 83.88 121 LEU A O 1
ATOM 914 N N . TRP A 1 122 ? -0.711 -3.097 -11.384 1.00 82.75 122 TRP A N 1
ATOM 915 C CA . TRP A 1 122 ? -0.747 -3.714 -10.059 1.00 82.75 122 TRP A CA 1
ATOM 916 C C . TRP A 1 122 ? -0.243 -2.774 -8.959 1.00 82.75 122 TRP A C 1
ATOM 918 O O . TRP A 1 122 ? -0.875 -2.674 -7.903 1.00 82.75 122 TRP A O 1
ATOM 928 N N . CYS A 1 123 ? 0.834 -2.025 -9.223 1.00 82.44 123 CYS A N 1
ATOM 929 C CA . CYS A 1 123 ? 1.303 -0.977 -8.319 1.00 82.44 123 CYS A CA 1
ATOM 930 C C . CYS A 1 123 ? 0.229 0.098 -8.144 1.00 82.44 123 CYS A C 1
ATOM 932 O O . CYS A 1 123 ? -0.087 0.461 -7.018 1.00 82.44 123 CYS A O 1
ATOM 934 N N . SER A 1 124 ? -0.411 0.557 -9.220 1.00 86.44 124 SER A N 1
ATOM 935 C CA . SER A 1 124 ? -1.504 1.543 -9.162 1.00 86.44 124 SER A CA 1
ATOM 936 C C . SER A 1 124 ? -2.686 1.083 -8.295 1.00 86.44 124 SER A C 1
ATOM 938 O O . SER A 1 124 ? -3.216 1.861 -7.493 1.00 86.44 124 SER A O 1
ATOM 940 N N . VAL A 1 125 ? -3.078 -0.193 -8.386 1.00 87.25 125 VAL A N 1
ATOM 941 C CA . VAL A 1 125 ? -4.116 -0.775 -7.517 1.00 87.25 125 VAL A CA 1
ATOM 942 C C . VAL A 1 125 ? -3.674 -0.744 -6.053 1.00 87.25 125 VAL A C 1
ATOM 944 O O . VAL A 1 125 ? -4.429 -0.283 -5.194 1.00 87.25 125 VAL A O 1
ATOM 947 N N . MET A 1 126 ? -2.442 -1.168 -5.762 1.00 84.56 126 MET A N 1
ATOM 948 C CA . MET A 1 126 ? -1.883 -1.126 -4.405 1.00 84.56 126 MET A CA 1
ATOM 949 C C . MET A 1 126 ? -1.832 0.297 -3.848 1.00 84.56 126 MET A C 1
ATOM 951 O O . MET A 1 126 ? -2.274 0.534 -2.725 1.00 84.56 126 MET A O 1
ATOM 955 N N . GLN A 1 127 ? -1.377 1.258 -4.650 1.00 88.00 127 GLN A N 1
ATOM 956 C CA . GLN A 1 127 ? -1.330 2.672 -4.287 1.00 88.00 127 GLN A CA 1
ATOM 957 C C . GLN A 1 127 ? -2.730 3.191 -3.935 1.00 88.00 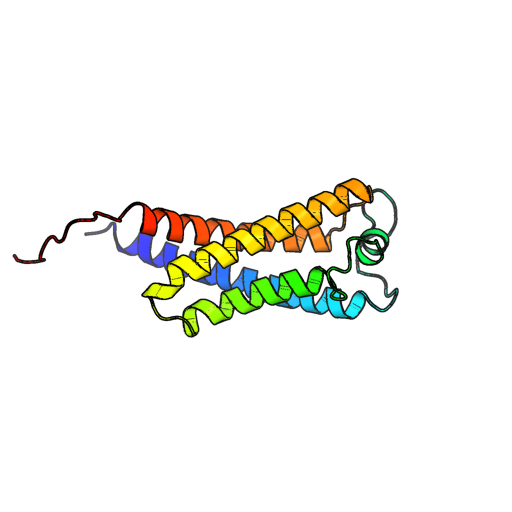127 GLN A C 1
ATOM 959 O O . GLN A 1 127 ? -2.931 3.808 -2.888 1.00 88.00 127 GLN A O 1
ATOM 964 N N . THR A 1 128 ? -3.732 2.839 -4.742 1.00 89.19 128 THR A N 1
ATOM 965 C CA . THR A 1 128 ? -5.131 3.208 -4.494 1.00 89.19 128 THR A CA 1
ATOM 966 C C . THR A 1 128 ? -5.664 2.603 -3.189 1.00 89.19 128 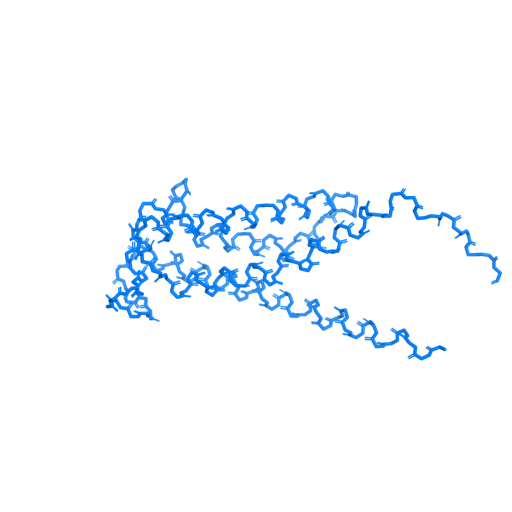THR A C 1
ATOM 968 O O . THR A 1 128 ? -6.326 3.297 -2.413 1.00 89.19 128 THR A O 1
ATOM 971 N N . LEU A 1 129 ? -5.353 1.333 -2.903 1.00 86.88 129 LEU A N 1
ATOM 972 C CA . LEU A 1 129 ? -5.753 0.661 -1.660 1.00 86.88 129 LEU A CA 1
ATOM 973 C C . LEU A 1 129 ? -5.096 1.292 -0.426 1.00 86.88 129 LEU A C 1
ATOM 975 O O . LEU A 1 129 ? -5.774 1.505 0.582 1.00 86.88 129 LEU A O 1
ATOM 979 N N . ILE A 1 130 ? -3.808 1.634 -0.511 1.00 85.81 130 ILE A N 1
ATOM 980 C CA . ILE A 1 130 ? -3.072 2.308 0.567 1.00 85.81 130 ILE A CA 1
ATOM 981 C C . ILE A 1 130 ? -3.690 3.681 0.842 1.00 85.81 130 ILE A C 1
ATOM 983 O O . ILE A 1 130 ? -3.988 3.984 1.996 1.00 85.81 130 ILE A O 1
ATOM 987 N N . ILE A 1 131 ? -3.973 4.480 -0.193 1.00 87.00 131 ILE A N 1
ATOM 988 C CA . ILE A 1 131 ? -4.635 5.788 -0.044 1.00 87.00 131 ILE A CA 1
ATOM 989 C C . ILE A 1 131 ? -6.012 5.622 0.613 1.00 87.00 131 ILE A C 1
ATOM 991 O O . ILE A 1 131 ? -6.335 6.314 1.586 1.00 87.00 131 ILE A O 1
ATOM 995 N N . ALA A 1 132 ? -6.815 4.673 0.126 1.00 84.38 132 ALA A N 1
ATOM 996 C CA . ALA A 1 132 ? -8.143 4.399 0.666 1.00 84.38 132 ALA A CA 1
ATOM 997 C C . ALA A 1 132 ? -8.103 3.951 2.138 1.00 84.38 132 ALA A C 1
ATOM 999 O O . ALA A 1 132 ? -9.036 4.244 2.892 1.00 84.38 132 ALA A O 1
ATOM 1000 N N . ALA A 1 133 ? -7.035 3.269 2.561 1.00 78.81 133 ALA A N 1
ATOM 1001 C CA . ALA A 1 133 ? -6.840 2.825 3.937 1.00 78.81 133 ALA A CA 1
ATOM 1002 C C . ALA A 1 133 ? -6.264 3.919 4.854 1.00 78.81 133 ALA A C 1
ATOM 1004 O O . ALA A 1 133 ? -6.752 4.060 5.981 1.00 78.81 133 ALA A O 1
ATOM 1005 N N . ALA A 1 134 ? -5.290 4.703 4.375 1.00 74.88 134 ALA A N 1
ATOM 1006 C CA . ALA A 1 134 ? -4.555 5.716 5.137 1.00 74.88 134 ALA A CA 1
ATOM 1007 C C . ALA A 1 134 ? -5.386 6.983 5.416 1.00 74.88 134 ALA A C 1
ATOM 1009 O O . ALA A 1 134 ? -5.465 7.442 6.560 1.00 74.88 134 ALA A O 1
ATOM 1010 N N . VAL A 1 135 ? -6.102 7.503 4.410 1.00 71.75 135 VAL A N 1
ATOM 1011 C CA . VAL A 1 135 ? -6.872 8.758 4.534 1.00 71.75 135 VAL A CA 1
ATOM 1012 C C . VAL A 1 135 ? -7.914 8.707 5.669 1.00 71.75 135 VAL A C 1
ATOM 1014 O O . VAL A 1 135 ? -7.992 9.641 6.473 1.00 71.75 135 VAL A O 1
ATOM 1017 N N . PRO A 1 136 ? -8.722 7.639 5.825 1.00 66.12 136 PRO A N 1
ATOM 1018 C CA . PRO A 1 136 ? -9.641 7.526 6.952 1.00 66.12 136 PRO A CA 1
ATOM 1019 C C . PRO A 1 136 ? -8.961 7.469 8.326 1.00 66.12 136 PRO A C 1
AT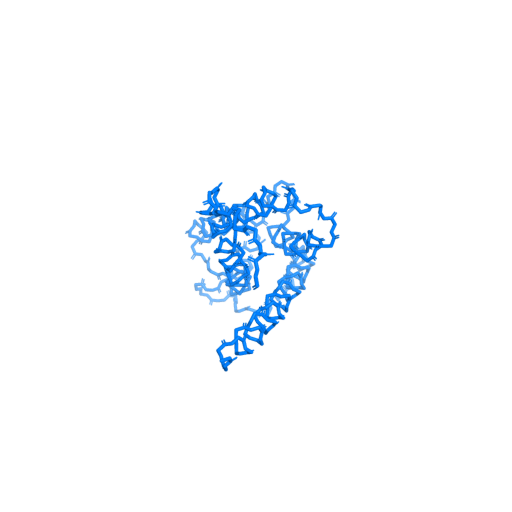OM 1021 O O . PRO A 1 136 ? -9.528 8.004 9.283 1.00 66.12 136 PRO A O 1
ATOM 1024 N N . SER A 1 137 ? -7.801 6.809 8.446 1.00 62.31 137 SER A N 1
ATOM 1025 C CA . SER A 1 137 ? -7.066 6.696 9.715 1.00 62.31 137 SER A CA 1
ATOM 1026 C C . SER A 1 137 ? -6.453 8.025 10.141 1.00 62.31 137 SER A C 1
ATOM 1028 O O . SER A 1 137 ? -6.508 8.362 11.328 1.00 62.31 137 SER A O 1
ATOM 1030 N N . ASP A 1 138 ? -5.966 8.816 9.184 1.00 57.72 138 ASP A N 1
ATOM 1031 C CA . ASP A 1 138 ? -5.442 10.156 9.437 1.00 57.72 138 ASP A CA 1
ATOM 1032 C C . ASP A 1 138 ? -6.530 11.114 9.885 1.00 57.72 138 ASP A C 1
ATOM 1034 O O . ASP A 1 138 ? -6.344 11.831 10.863 1.00 57.72 138 ASP A O 1
ATOM 1038 N N . ILE A 1 139 ? -7.705 11.076 9.251 1.00 55.84 139 ILE A N 1
ATOM 1039 C CA . ILE A 1 139 ? -8.854 11.892 9.667 1.00 55.84 139 ILE A CA 1
ATOM 1040 C C . ILE A 1 139 ? -9.272 11.547 11.104 1.00 55.84 139 ILE A C 1
ATOM 1042 O O . ILE A 1 139 ? -9.616 12.442 11.879 1.00 55.84 139 ILE A O 1
ATOM 1046 N N . TRP A 1 140 ? -9.211 10.269 11.492 1.00 54.94 140 TRP A N 1
ATOM 1047 C CA . TRP A 1 140 ? -9.522 9.836 12.857 1.00 54.94 140 TRP A CA 1
ATOM 1048 C C . TRP A 1 140 ? -8.458 10.302 13.867 1.00 54.94 140 TRP A C 1
ATOM 1050 O O . TRP A 1 140 ? -8.805 10.807 14.936 1.00 54.94 140 TRP A O 1
ATOM 1060 N N . CYS A 1 141 ? -7.171 10.210 13.516 1.00 55.41 141 CYS A N 1
ATOM 1061 C CA . CYS A 1 141 ? -6.065 10.663 14.367 1.00 55.41 141 CYS A CA 1
ATOM 1062 C C . CYS A 1 141 ? -5.968 12.193 14.474 1.00 55.41 141 CYS A C 1
ATOM 1064 O O . CYS A 1 141 ? -5.706 12.711 15.560 1.00 55.41 141 CYS A O 1
ATOM 1066 N N . PHE A 1 142 ? -6.198 12.930 13.385 1.00 52.47 142 PHE A N 1
ATOM 1067 C CA . PHE A 1 142 ? -6.226 14.394 13.391 1.00 52.47 142 PHE A CA 1
ATOM 1068 C C . PHE A 1 142 ? -7.403 14.927 14.194 1.00 52.47 142 PHE A C 1
ATOM 1070 O O . PHE A 1 142 ? -7.236 15.894 14.934 1.00 52.47 142 PHE A O 1
ATOM 1077 N N . ARG A 1 143 ? -8.579 14.295 14.094 1.00 52.69 143 ARG A N 1
ATOM 1078 C CA . ARG A 1 143 ? -9.738 14.715 14.886 1.00 52.69 143 ARG A CA 1
ATOM 1079 C C . ARG A 1 143 ? -9.512 14.461 16.375 1.00 52.69 143 ARG A C 1
ATOM 1081 O O . ARG A 1 143 ? -9.717 15.373 17.157 1.00 52.69 143 ARG A O 1
ATOM 1088 N N . ALA A 1 144 ? -8.940 13.312 16.741 1.00 52.69 144 ALA A N 1
ATOM 1089 C CA . ALA A 1 144 ? -8.550 13.031 18.125 1.00 52.69 144 ALA A CA 1
ATOM 1090 C C . ALA A 1 144 ? -7.465 13.985 18.673 1.00 52.69 144 ALA A C 1
ATOM 1092 O O . ALA A 1 144 ? -7.437 14.246 19.870 1.00 52.69 144 ALA A O 1
ATOM 1093 N N . ARG A 1 145 ? -6.573 14.519 17.821 1.00 53.00 145 ARG A N 1
ATOM 1094 C CA . ARG A 1 145 ? -5.582 15.538 18.222 1.00 53.00 145 ARG A CA 1
ATOM 1095 C C . ARG A 1 145 ? -6.118 16.966 18.271 1.00 53.00 145 ARG A C 1
ATOM 1097 O O . ARG A 1 145 ? -5.486 17.785 18.926 1.00 53.00 145 ARG A O 1
ATOM 1104 N N . ARG A 1 146 ? -7.222 17.280 17.580 1.00 51.25 146 ARG A N 1
ATOM 1105 C CA . ARG A 1 146 ? -7.908 18.584 17.690 1.00 51.25 146 ARG A CA 1
ATOM 1106 C C . ARG A 1 146 ? -8.765 18.711 18.947 1.00 51.25 146 ARG A C 1
ATOM 1108 O O . ARG A 1 146 ? -9.170 19.823 19.265 1.00 51.25 146 ARG A O 1
ATOM 1115 N N . ASP A 1 147 ? -8.911 17.628 19.705 1.00 49.75 147 ASP A N 1
ATOM 1116 C CA . ASP A 1 147 ? -9.520 17.626 21.031 1.00 49.75 147 ASP A CA 1
ATOM 1117 C C . ASP A 1 147 ? -8.468 17.539 22.172 1.00 49.75 147 ASP A C 1
ATOM 1119 O O . ASP A 1 147 ? -8.622 16.695 23.055 1.00 49.75 147 ASP A O 1
ATOM 1123 N N . PRO A 1 148 ? -7.385 18.355 22.239 1.00 47.66 148 PRO A N 1
ATOM 1124 C CA . PRO A 1 148 ? -6.534 18.358 23.430 1.00 47.66 148 PRO A CA 1
ATOM 1125 C C . PRO A 1 148 ? -7.231 19.035 24.626 1.00 47.66 148 PRO A C 1
ATOM 1127 O O . PRO A 1 148 ? -6.802 18.852 25.759 1.00 47.66 148 PRO A O 1
ATOM 1130 N N . PHE A 1 149 ? -8.329 19.766 24.381 1.00 50.41 149 PHE A N 1
ATOM 1131 C CA . PHE A 1 149 ? -9.132 20.488 25.377 1.00 50.41 149 PHE A CA 1
ATOM 1132 C C . PHE A 1 149 ? -10.642 20.240 25.201 1.00 50.41 149 PHE A C 1
ATOM 1134 O O . PHE A 1 149 ? -11.459 21.154 25.268 1.00 50.41 149 PHE A O 1
ATOM 1141 N N . GLY A 1 150 ? -11.038 18.994 24.937 1.00 46.25 150 GLY A N 1
ATOM 1142 C CA . GLY A 1 150 ? -12.446 18.596 24.939 1.00 46.25 150 GLY A CA 1
ATOM 1143 C C . GLY A 1 150 ? -12.946 18.359 26.363 1.00 46.25 150 GLY A C 1
ATOM 1144 O O . GLY A 1 150 ? -12.922 17.224 26.824 1.00 46.25 150 GLY A O 1
ATOM 1145 N N . ASN A 1 151 ? -13.336 19.439 27.042 1.00 41.91 151 ASN A N 1
ATOM 1146 C CA . ASN A 1 151 ? -14.165 19.526 28.249 1.00 41.91 151 ASN A CA 1
ATOM 1147 C C . ASN A 1 151 ? -14.477 18.202 28.970 1.00 41.91 151 ASN A C 1
ATOM 1149 O O . ASN A 1 151 ? -15.313 17.405 28.538 1.00 41.91 151 ASN A O 1
ATOM 1153 N N . THR A 1 152 ? -13.920 18.059 30.171 1.00 43.28 152 THR A N 1
ATOM 1154 C CA . THR A 1 152 ? -14.570 17.346 31.270 1.00 43.28 152 THR A CA 1
ATOM 1155 C C . THR A 1 152 ? -15.923 18.009 31.557 1.00 43.28 152 THR A C 1
ATOM 1157 O O . THR A 1 152 ? -16.033 18.839 32.454 1.00 43.28 152 THR A O 1
ATOM 1160 N N . HIS A 1 153 ? -16.964 17.682 30.795 1.00 37.91 153 HIS A N 1
ATOM 1161 C CA . HIS A 1 153 ? -18.314 17.785 31.331 1.00 37.91 153 HIS A CA 1
ATOM 1162 C C . HIS A 1 153 ? -18.582 16.489 32.099 1.00 37.91 153 HIS A C 1
ATOM 1164 O O . HIS A 1 153 ? -18.665 15.430 31.471 1.00 37.91 153 HIS A O 1
ATOM 1170 N N . PRO A 1 154 ? -18.674 16.526 33.442 1.00 47.38 154 PRO A N 1
ATOM 1171 C CA . PRO A 1 154 ? -19.214 15.398 34.176 1.00 47.38 154 PRO A CA 1
ATOM 1172 C C . PRO A 1 154 ? -20.650 15.188 33.693 1.00 47.38 154 PRO A C 1
ATOM 1174 O O . PRO A 1 154 ? -21.464 16.110 33.708 1.00 47.38 154 PRO A O 1
ATOM 1177 N N . ALA A 1 155 ? -20.949 13.981 33.219 1.00 43.00 155 ALA A N 1
ATOM 1178 C CA . ALA A 1 155 ? -22.319 13.550 33.000 1.00 43.00 155 ALA A CA 1
ATOM 1179 C C . ALA A 1 155 ? -22.988 13.421 34.376 1.00 43.00 155 ALA A C 1
ATOM 1181 O O . ALA A 1 155 ? -22.900 12.383 35.027 1.00 43.00 155 ALA A O 1
ATOM 1182 N N . GLY A 1 156 ? -23.581 14.520 34.832 1.00 53.53 156 GLY A N 1
ATOM 1183 C CA . GLY A 1 156 ? -24.455 14.596 35.991 1.00 53.53 156 GLY A CA 1
ATOM 1184 C C . GLY A 1 156 ? -25.660 15.462 35.648 1.00 53.53 156 GLY A C 1
ATOM 1185 O O . GLY A 1 156 ? -25.560 16.687 35.669 1.00 53.53 156 GLY A O 1
ATOM 1186 N N . SER A 1 157 ? -26.754 14.813 35.253 1.00 40.25 157 SER A N 1
ATOM 1187 C CA . SER A 1 157 ? -28.173 15.105 35.546 1.00 40.25 157 SER A CA 1
ATOM 1188 C C . SER A 1 157 ? -29.065 14.260 34.640 1.00 40.25 157 SER A C 1
ATOM 1190 O O . SER A 1 157 ? -28.877 14.301 33.404 1.00 40.25 157 SER A O 1
#

Foldseek 3Di:
DPPPPVVVVVVVVLVVVLLVLLVVLLVLLVVLQVCLVPPPPPVWDCDDQAHQNLLSPDPLQADPNGGLSVVLNVLSVCVNCLVVPDDPVCCLVVLVVSLVSLVVSLVSSVVSSVVSSHDYPSVVSSNVSSCSNSVVSVVVSVVVVVPP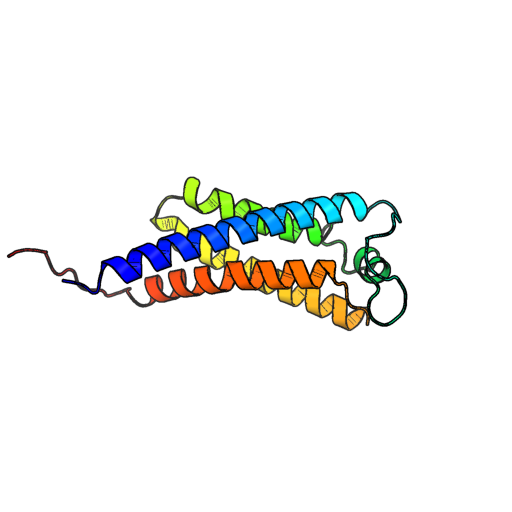PVDPPPPDD